Protein AF-A0A8T7GDN5-F1 (afdb_monomer)

Structure (mmCIF, N/CA/C/O backbone):
data_AF-A0A8T7GDN5-F1
#
_entry.id   AF-A0A8T7GDN5-F1
#
loop_
_atom_site.group_PDB
_atom_site.id
_atom_site.type_symbol
_atom_site.label_atom_id
_atom_site.label_alt_id
_atom_site.label_comp_id
_atom_site.label_asym_id
_atom_site.label_entity_id
_atom_site.label_seq_id
_atom_site.pdbx_PDB_ins_code
_atom_site.Cartn_x
_atom_site.Cartn_y
_atom_site.Cartn_z
_atom_site.occupancy
_atom_site.B_iso_or_equiv
_atom_site.auth_seq_id
_atom_site.auth_comp_id
_atom_site.auth_asym_id
_atom_site.auth_atom_id
_atom_site.pdbx_PDB_model_num
ATOM 1 N N . MET A 1 1 ? -25.086 -18.268 26.590 1.00 39.78 1 MET A N 1
ATOM 2 C CA . MET A 1 1 ? -23.950 -17.386 26.936 1.00 39.78 1 MET A CA 1
ATOM 3 C C . MET A 1 1 ? -22.819 -17.687 25.969 1.00 39.78 1 MET A C 1
ATOM 5 O O . MET A 1 1 ? -22.270 -18.776 26.045 1.00 39.78 1 MET A O 1
ATOM 9 N N . SER A 1 2 ? -22.506 -16.785 25.040 1.00 37.97 2 SER A N 1
ATOM 10 C CA . SER A 1 2 ? -21.418 -16.990 24.073 1.00 37.97 2 SER A CA 1
ATOM 11 C C . SER A 1 2 ? -20.383 -15.884 24.257 1.00 37.97 2 SER A C 1
ATOM 13 O O . SER A 1 2 ? -20.551 -14.770 23.770 1.00 37.97 2 SER A O 1
ATOM 15 N N . PHE A 1 3 ? -19.325 -16.193 25.006 1.00 48.88 3 PHE A N 1
ATOM 16 C CA . PHE A 1 3 ? -18.113 -15.382 25.090 1.00 48.88 3 PHE A CA 1
ATOM 17 C C . PHE A 1 3 ? -17.272 -15.628 23.829 1.00 48.88 3 PHE A C 1
ATOM 19 O O . PHE A 1 3 ? -16.320 -16.402 23.853 1.00 48.88 3 PHE A O 1
ATOM 26 N N . PHE A 1 4 ? -17.620 -14.997 22.706 1.00 53.09 4 PHE A N 1
ATOM 27 C CA . PHE A 1 4 ? -16.697 -14.915 21.573 1.00 53.09 4 PHE A CA 1
ATOM 28 C C . PHE A 1 4 ? -15.751 -13.741 21.815 1.00 53.09 4 PHE A C 1
ATOM 30 O O . PHE A 1 4 ? -16.022 -12.604 21.425 1.00 53.09 4 PHE A O 1
ATOM 37 N N . GLY A 1 5 ? -14.641 -14.014 22.503 1.00 53.56 5 GLY A N 1
ATOM 38 C CA . GLY A 1 5 ? -13.493 -13.115 22.487 1.00 53.56 5 GLY A CA 1
ATOM 39 C C . GLY A 1 5 ? -13.092 -12.885 21.032 1.00 53.56 5 GLY A C 1
ATOM 40 O O . GLY A 1 5 ? -12.654 -13.806 20.353 1.00 53.56 5 GLY A O 1
ATOM 41 N N . SER A 1 6 ? -13.330 -11.681 20.515 1.00 61.25 6 SER A N 1
ATOM 42 C CA . SER A 1 6 ? -13.010 -11.351 19.128 1.00 61.25 6 SER A CA 1
ATOM 43 C C . SER A 1 6 ? -11.512 -11.081 19.025 1.00 61.25 6 SER A C 1
ATOM 45 O O . SER A 1 6 ? -11.058 -9.955 19.249 1.00 61.25 6 SER A O 1
ATOM 47 N N . ASP A 1 7 ? -10.732 -12.118 18.723 1.00 71.81 7 ASP A N 1
ATOM 48 C CA . ASP A 1 7 ? -9.316 -11.965 18.409 1.00 71.81 7 ASP A CA 1
ATOM 49 C C . ASP A 1 7 ? -9.160 -11.004 17.229 1.00 71.81 7 ASP A C 1
ATOM 51 O O . ASP A 1 7 ? -9.678 -11.225 16.131 1.00 71.81 7 ASP A O 1
ATOM 55 N N . LYS A 1 8 ? -8.441 -9.899 17.449 1.00 68.62 8 LYS A N 1
ATOM 56 C CA . LYS A 1 8 ? -8.175 -8.936 16.378 1.00 68.62 8 LYS A CA 1
ATOM 57 C C . LYS A 1 8 ? -7.374 -9.639 15.277 1.00 68.62 8 LYS A C 1
ATOM 59 O O . LYS A 1 8 ? -6.327 -10.221 15.583 1.00 68.62 8 LYS A O 1
ATOM 64 N N . PRO A 1 9 ? -7.797 -9.551 14.004 1.00 77.81 9 PRO A N 1
ATOM 65 C CA . PRO A 1 9 ? -7.087 -10.202 12.913 1.00 77.81 9 PRO A CA 1
ATOM 66 C C . PRO A 1 9 ? -5.644 -9.688 12.842 1.00 77.81 9 PRO A C 1
ATOM 68 O O . PRO A 1 9 ? -5.384 -8.484 12.751 1.00 77.81 9 PRO A O 1
ATOM 71 N N . LYS A 1 10 ? -4.684 -10.616 12.912 1.00 87.75 10 LYS A N 1
ATOM 72 C CA . LYS A 1 10 ? -3.253 -10.310 12.796 1.00 87.75 10 LYS A CA 1
ATOM 73 C C . LYS A 1 10 ? -2.906 -10.057 11.330 1.00 87.75 10 LYS A C 1
ATOM 75 O O . LYS A 1 10 ? -3.400 -10.746 10.441 1.00 87.75 10 LYS A O 1
ATOM 80 N N . ARG A 1 11 ? -2.036 -9.079 11.066 1.00 91.56 11 ARG A N 1
ATOM 81 C CA . ARG A 1 11 ? -1.528 -8.824 9.708 1.00 91.56 11 ARG A CA 1
ATOM 82 C C . ARG A 1 11 ? -0.605 -9.958 9.270 1.00 91.56 11 ARG A C 1
ATOM 84 O O . ARG A 1 11 ? 0.313 -10.312 10.008 1.00 91.56 11 ARG A O 1
ATOM 91 N N . LYS A 1 12 ? -0.822 -10.477 8.062 1.00 91.19 12 LYS A N 1
ATOM 92 C CA . LYS A 1 12 ? 0.059 -11.470 7.435 1.00 91.19 12 LYS A CA 1
ATOM 93 C C . LYS A 1 12 ? 1.234 -10.780 6.734 1.00 91.19 12 LYS A C 1
ATOM 95 O O . LYS A 1 12 ? 1.055 -9.753 6.082 1.00 91.19 12 LYS A O 1
ATOM 100 N N . GLN A 1 13 ? 2.429 -11.355 6.855 1.00 92.88 13 GLN A N 1
ATOM 101 C CA . GLN A 1 13 ? 3.587 -10.950 6.056 1.00 92.88 13 GLN A CA 1
ATOM 102 C C . GLN A 1 13 ? 3.474 -11.539 4.647 1.00 92.88 13 GLN A C 1
ATOM 104 O O . GLN A 1 13 ? 3.199 -12.727 4.494 1.00 92.88 13 GLN A O 1
ATOM 109 N N . LEU A 1 14 ? 3.690 -10.714 3.623 1.00 94.50 14 LEU A N 1
ATOM 110 C CA . LEU A 1 14 ? 3.676 -11.169 2.233 1.00 94.50 14 LEU A CA 1
ATOM 111 C C . LEU A 1 14 ? 4.995 -11.845 1.865 1.00 94.50 14 LEU A C 1
ATOM 113 O O . LEU A 1 14 ? 6.071 -11.283 2.110 1.00 94.50 14 LEU A O 1
ATOM 117 N N . SER A 1 15 ? 4.902 -13.003 1.210 1.00 97.12 15 SER A N 1
ATOM 118 C CA . SER A 1 15 ? 6.058 -13.663 0.602 1.00 97.12 15 SER A CA 1
ATOM 119 C C . SER A 1 15 ? 6.598 -12.854 -0.588 1.00 97.12 15 SER A C 1
ATOM 121 O O . SER A 1 15 ? 5.958 -11.922 -1.083 1.00 97.12 15 SER A O 1
ATOM 123 N N . ALA A 1 16 ? 7.795 -13.193 -1.073 1.00 97.19 16 ALA A N 1
ATOM 124 C CA . ALA A 1 16 ? 8.342 -12.570 -2.281 1.00 97.19 16 ALA A CA 1
ATOM 125 C C . ALA A 1 16 ? 7.467 -12.845 -3.519 1.00 97.19 16 ALA A C 1
ATOM 127 O O . ALA A 1 16 ? 7.270 -11.951 -4.341 1.00 97.19 16 ALA A O 1
ATOM 128 N N . HIS A 1 17 ? 6.901 -14.053 -3.609 1.00 97.56 17 HIS A N 1
ATOM 129 C CA . HIS A 1 17 ? 5.989 -1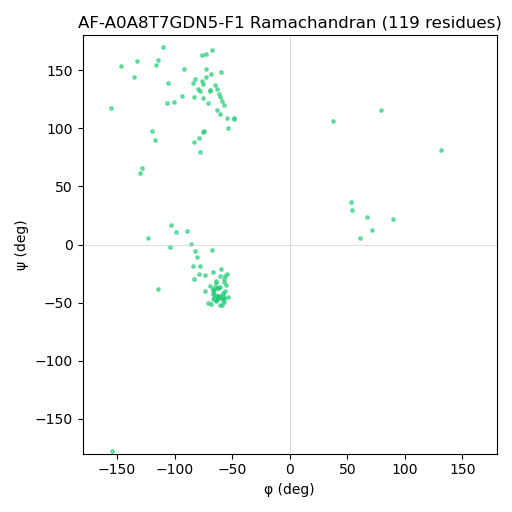4.440 -4.680 1.00 97.56 17 HIS A CA 1
ATOM 130 C C . HIS A 1 17 ? 4.703 -13.605 -4.649 1.00 97.56 17 HIS A C 1
ATOM 132 O O . HIS A 1 17 ? 4.333 -13.017 -5.660 1.00 97.56 17 HIS A O 1
ATOM 138 N N . ASP A 1 18 ? 4.084 -13.454 -3.474 1.00 97.69 18 ASP A N 1
ATOM 139 C CA . ASP A 1 18 ? 2.877 -12.635 -3.301 1.00 97.69 18 ASP A CA 1
ATOM 140 C C . ASP A 1 18 ? 3.106 -11.190 -3.752 1.00 97.69 18 ASP A C 1
ATOM 142 O O . ASP A 1 18 ? 2.305 -10.610 -4.484 1.00 97.69 18 ASP A O 1
ATOM 146 N N . LYS A 1 19 ? 4.240 -10.616 -3.338 1.00 97.62 19 LYS A N 1
ATOM 147 C CA . LYS A 1 19 ? 4.657 -9.262 -3.709 1.00 97.62 19 LYS A CA 1
ATOM 148 C C . LYS A 1 19 ? 4.770 -9.106 -5.225 1.00 97.62 19 LYS A C 1
ATOM 150 O O . LYS A 1 19 ? 4.218 -8.152 -5.769 1.00 97.62 19 LYS A O 1
ATOM 155 N N . MET A 1 20 ? 5.433 -10.053 -5.895 1.00 97.44 20 MET A N 1
ATOM 156 C CA . MET A 1 20 ? 5.568 -10.066 -7.355 1.00 97.44 20 MET A CA 1
ATOM 157 C C . MET A 1 20 ? 4.204 -10.178 -8.047 1.00 97.44 20 MET A C 1
ATOM 159 O O . MET A 1 20 ? 3.902 -9.398 -8.947 1.00 97.44 20 MET A O 1
ATOM 163 N N . THR A 1 21 ? 3.351 -11.089 -7.581 1.00 97.94 21 THR A N 1
ATOM 164 C CA . THR A 1 21 ? 1.995 -11.285 -8.105 1.00 97.94 21 THR A CA 1
ATOM 165 C C . THR A 1 21 ? 1.162 -10.006 -8.009 1.00 97.94 21 THR A C 1
ATOM 167 O O . THR A 1 21 ? 0.504 -9.626 -8.975 1.00 97.94 21 THR A O 1
ATOM 170 N N . ILE A 1 22 ? 1.226 -9.292 -6.881 1.00 97.88 22 ILE A N 1
ATOM 171 C CA . ILE A 1 22 ? 0.493 -8.034 -6.686 1.00 97.88 22 ILE A CA 1
ATOM 172 C C . ILE A 1 22 ? 0.969 -6.948 -7.661 1.00 97.88 22 ILE A C 1
ATOM 174 O O . ILE A 1 22 ? 0.139 -6.308 -8.303 1.00 97.88 22 ILE A O 1
ATOM 178 N N . ILE A 1 23 ? 2.283 -6.722 -7.793 1.00 97.25 23 ILE A N 1
ATOM 179 C CA . ILE A 1 23 ? 2.791 -5.667 -8.692 1.00 97.25 23 ILE A CA 1
ATOM 180 C C . ILE A 1 23 ? 2.566 -6.003 -10.168 1.00 97.25 23 ILE A C 1
ATOM 182 O O . ILE A 1 23 ? 2.252 -5.100 -10.940 1.00 97.25 23 ILE A O 1
ATOM 186 N N . ALA A 1 24 ? 2.671 -7.278 -10.555 1.00 97.62 24 ALA A N 1
ATOM 187 C CA . ALA A 1 24 ? 2.444 -7.718 -11.928 1.00 97.62 24 ALA A CA 1
ATOM 188 C C . ALA A 1 24 ? 0.976 -7.526 -12.344 1.00 97.62 24 ALA A C 1
ATOM 190 O O . ALA A 1 24 ? 0.708 -6.980 -13.411 1.00 97.62 24 ALA A O 1
ATOM 191 N N . ARG A 1 25 ? 0.018 -7.857 -11.460 1.00 97.50 25 ARG A N 1
ATOM 192 C CA . ARG A 1 25 ? -1.424 -7.594 -11.665 1.00 97.50 25 ARG A CA 1
ATOM 193 C C . ARG A 1 25 ? -1.754 -6.109 -11.851 1.00 97.50 25 ARG A C 1
ATOM 195 O O . ARG A 1 25 ? -2.815 -5.782 -12.367 1.00 97.50 25 ARG A O 1
ATOM 202 N N . GLN A 1 26 ? -0.875 -5.217 -11.401 1.00 97.88 26 GLN A N 1
ATOM 203 C CA . GLN A 1 26 ? -1.035 -3.767 -11.494 1.00 97.88 26 GLN A CA 1
ATOM 204 C C . GLN A 1 26 ? -0.178 -3.136 -12.599 1.00 97.88 26 GLN A C 1
ATOM 206 O O . GLN A 1 26 ? 0.079 -1.934 -12.544 1.00 97.88 26 GLN A O 1
ATOM 211 N N . ASP A 1 27 ? 0.330 -3.925 -13.552 1.00 98.00 27 ASP A N 1
ATOM 212 C CA . ASP A 1 27 ? 1.210 -3.439 -14.627 1.00 98.00 27 ASP A CA 1
ATOM 213 C C . ASP A 1 27 ? 2.429 -2.657 -14.089 1.00 98.00 27 ASP A C 1
ATOM 215 O O . ASP A 1 27 ? 2.868 -1.641 -14.631 1.00 98.00 27 ASP A O 1
ATOM 219 N N . TYR A 1 28 ? 2.962 -3.101 -12.944 1.00 97.94 28 TYR A N 1
ATOM 220 C CA . TYR A 1 28 ? 4.073 -2.456 -12.241 1.00 97.94 28 TYR A CA 1
ATOM 221 C C . TYR A 1 28 ? 3.826 -0.970 -11.932 1.00 97.94 28 TYR A C 1
ATOM 223 O O . TYR A 1 28 ? 4.772 -0.184 -11.843 1.00 97.94 28 TYR A O 1
ATOM 231 N N . LYS A 1 29 ? 2.564 -0.578 -11.735 1.00 98.44 29 LYS A N 1
ATOM 232 C CA . LYS A 1 29 ? 2.150 0.784 -11.395 1.00 98.44 29 LYS A CA 1
ATOM 233 C C . LYS A 1 29 ? 1.505 0.849 -10.017 1.00 98.44 29 LYS A C 1
ATOM 235 O O . LYS A 1 29 ? 0.946 -0.122 -9.499 1.00 98.44 29 LYS A O 1
ATOM 240 N N . CYS A 1 30 ? 1.575 2.028 -9.411 1.00 98.38 30 CYS A N 1
ATOM 241 C CA . CYS A 1 30 ? 0.846 2.340 -8.191 1.00 98.38 30 CYS A CA 1
ATOM 242 C C . CYS A 1 30 ? -0.663 2.206 -8.425 1.00 98.38 30 CYS A C 1
ATOM 244 O O . CYS A 1 30 ? -1.208 2.878 -9.292 1.00 98.38 30 CYS A O 1
ATOM 246 N N . ALA A 1 31 ? -1.359 1.437 -7.587 1.00 98.12 31 ALA A N 1
ATOM 247 C CA . ALA A 1 31 ? -2.811 1.251 -7.696 1.00 98.12 31 ALA A CA 1
ATOM 248 C C . ALA A 1 31 ? -3.653 2.510 -7.395 1.00 98.12 31 ALA A C 1
ATOM 250 O O . ALA A 1 31 ? -4.876 2.446 -7.458 1.00 98.12 31 ALA A O 1
ATOM 251 N N . LEU A 1 32 ? -3.031 3.616 -6.972 1.00 97.50 32 LEU A N 1
ATOM 252 C CA . LEU A 1 32 ? -3.729 4.851 -6.596 1.00 97.50 32 LEU A CA 1
ATOM 253 C C . LEU A 1 32 ? -3.431 6.036 -7.513 1.00 97.50 32 LEU A C 1
ATOM 255 O O . LEU A 1 32 ? -4.325 6.832 -7.763 1.00 97.50 32 LEU A O 1
ATOM 259 N N . CYS A 1 33 ? -2.187 6.184 -7.965 1.00 97.81 33 CYS A N 1
ATOM 260 C CA . CYS A 1 33 ? -1.776 7.302 -8.819 1.00 97.81 33 CYS A CA 1
ATOM 261 C C . CYS A 1 33 ? -1.156 6.859 -10.147 1.00 97.81 33 CYS A C 1
ATOM 263 O O . CYS A 1 33 ? -0.616 7.693 -10.861 1.00 97.81 33 CYS A O 1
ATOM 265 N N . GLU A 1 34 ? -1.158 5.554 -10.433 1.00 97.94 34 GLU A N 1
ATOM 266 C CA . GLU A 1 34 ? -0.735 4.954 -11.707 1.00 97.94 34 GLU A CA 1
ATOM 267 C C . GLU A 1 34 ? 0.730 5.189 -12.110 1.00 97.94 34 GLU A C 1
ATOM 269 O O . GLU A 1 34 ? 1.173 4.737 -13.165 1.00 97.94 34 GLU A O 1
ATOM 274 N N . ILE A 1 35 ? 1.533 5.815 -11.244 1.00 97.69 35 ILE A N 1
ATOM 275 C CA . ILE A 1 35 ? 2.965 5.986 -11.483 1.00 97.69 35 ILE A CA 1
ATOM 276 C C . ILE A 1 35 ? 3.668 4.628 -11.539 1.00 97.69 35 ILE A C 1
ATOM 278 O O . ILE A 1 35 ? 3.457 3.768 -10.677 1.00 97.69 35 ILE A O 1
ATOM 282 N N . LYS A 1 36 ? 4.529 4.444 -12.542 1.00 98.12 36 LYS A N 1
ATOM 283 C CA . LYS A 1 36 ? 5.304 3.214 -12.712 1.00 98.12 36 LYS A CA 1
ATOM 284 C C . LYS A 1 36 ? 6.361 3.089 -11.616 1.00 98.12 36 LYS A C 1
ATOM 286 O O . LYS A 1 36 ? 7.102 4.033 -11.328 1.00 98.12 36 LYS A O 1
ATOM 291 N N . PHE A 1 37 ? 6.444 1.910 -11.013 1.00 98.12 37 PHE A N 1
ATOM 292 C CA . PHE A 1 37 ? 7.495 1.585 -10.063 1.00 98.12 37 PHE A CA 1
ATOM 293 C C . PHE A 1 37 ? 8.849 1.493 -10.769 1.00 98.12 37 PHE A C 1
ATOM 295 O O . PHE A 1 37 ? 8.960 1.093 -11.927 1.00 98.12 37 PHE A O 1
ATOM 302 N N . SER A 1 38 ? 9.897 1.889 -10.056 1.00 96.44 38 SER A N 1
ATOM 303 C CA . SER A 1 38 ? 11.275 1.894 -10.546 1.00 96.44 38 SER A CA 1
ATOM 304 C C . SER A 1 38 ? 12.244 1.774 -9.371 1.00 96.44 38 SER A C 1
ATOM 306 O O . SER A 1 38 ? 11.832 1.698 -8.214 1.00 96.44 38 SER A O 1
ATOM 308 N N . THR A 1 39 ? 13.549 1.812 -9.637 1.00 94.56 39 THR A N 1
ATOM 309 C CA . THR A 1 39 ? 14.575 1.862 -8.583 1.00 94.56 39 THR A CA 1
ATOM 310 C C . THR A 1 39 ? 14.397 3.060 -7.644 1.00 94.56 39 THR A C 1
ATOM 312 O O . THR A 1 39 ? 14.663 2.940 -6.450 1.00 94.56 39 THR A O 1
ATOM 315 N N . ARG A 1 40 ? 13.886 4.190 -8.158 1.00 95.94 40 ARG A N 1
ATOM 316 C CA . ARG A 1 40 ? 13.580 5.398 -7.374 1.00 95.94 40 ARG A CA 1
ATOM 317 C C . ARG A 1 40 ? 12.220 5.343 -6.680 1.00 95.94 40 ARG A C 1
ATOM 319 O O . ARG A 1 40 ? 12.053 5.942 -5.624 1.00 95.94 40 ARG A O 1
ATOM 326 N N . ILE A 1 41 ? 11.251 4.636 -7.258 1.00 95.75 41 ILE A N 1
ATOM 327 C CA . ILE A 1 41 ? 9.873 4.573 -6.756 1.00 95.75 41 ILE A CA 1
ATOM 328 C C . ILE A 1 41 ? 9.572 3.132 -6.364 1.00 95.75 41 ILE A C 1
ATOM 330 O O . ILE A 1 41 ? 9.116 2.335 -7.186 1.00 95.75 41 ILE A O 1
ATOM 334 N N . ARG A 1 42 ? 9.847 2.797 -5.101 1.00 96.88 42 ARG A N 1
ATOM 335 C CA . ARG A 1 42 ? 9.642 1.443 -4.576 1.00 96.88 42 ARG A CA 1
ATOM 336 C C . ARG A 1 42 ? 8.174 1.219 -4.175 1.00 96.88 42 ARG A C 1
ATOM 338 O O . ARG A 1 42 ? 7.542 2.138 -3.645 1.00 96.88 42 ARG A O 1
ATOM 345 N N . PRO A 1 43 ? 7.627 0.014 -4.403 1.00 97.50 43 PRO A N 1
ATOM 346 C CA . PRO A 1 43 ? 6.274 -0.326 -3.985 1.00 97.50 43 PRO A CA 1
ATOM 347 C C . PRO A 1 43 ? 6.191 -0.573 -2.474 1.00 97.50 43 PRO A C 1
ATOM 349 O O . PRO A 1 43 ? 7.024 -1.269 -1.891 1.00 97.50 43 PRO A O 1
ATOM 352 N N . HIS A 1 44 ? 5.128 -0.062 -1.863 1.00 97.19 44 HIS A N 1
ATOM 353 C CA . HIS A 1 44 ? 4.651 -0.419 -0.531 1.00 97.19 44 HIS A CA 1
ATOM 354 C C . HIS A 1 44 ? 3.395 -1.277 -0.669 1.00 97.19 44 HIS A C 1
ATOM 356 O O . HIS A 1 44 ? 2.540 -0.985 -1.504 1.00 97.19 44 HIS A O 1
ATOM 362 N N . TYR A 1 45 ? 3.275 -2.320 0.148 1.00 97.00 45 TYR A N 1
ATOM 363 C CA . TYR A 1 45 ? 2.148 -3.248 0.090 1.00 97.00 45 TYR A CA 1
ATOM 364 C C . TYR A 1 45 ? 1.136 -2.922 1.179 1.00 97.00 45 TYR A C 1
ATOM 366 O O . TYR A 1 45 ? 1.474 -2.895 2.360 1.00 97.00 45 TYR A O 1
ATOM 374 N N . ASP A 1 46 ? -0.095 -2.674 0.758 1.00 95.19 46 ASP A N 1
ATOM 375 C CA . ASP A 1 46 ? -1.143 -2.074 1.570 1.00 95.19 46 ASP A CA 1
ATOM 376 C C . ASP A 1 46 ? -2.466 -2.828 1.395 1.00 95.19 46 ASP A C 1
ATOM 378 O O . ASP A 1 46 ? -2.790 -3.269 0.292 1.00 95.19 46 ASP A O 1
ATOM 382 N N . HIS A 1 47 ? -3.249 -2.943 2.468 1.00 95.50 47 HIS A N 1
ATOM 383 C CA . HIS A 1 47 ? -4.605 -3.497 2.412 1.00 95.50 47 HIS A CA 1
ATOM 384 C C . HIS A 1 47 ? -5.568 -2.476 1.789 1.00 95.50 47 HIS A C 1
ATOM 386 O O . HIS A 1 47 ? -5.669 -1.365 2.294 1.00 95.50 47 HIS A O 1
ATOM 392 N N . ARG A 1 48 ? -6.335 -2.806 0.747 1.00 95.00 48 ARG A N 1
ATOM 393 C CA . ARG A 1 48 ? -7.354 -1.918 0.153 1.00 95.00 48 ARG A CA 1
ATOM 394 C C . ARG A 1 48 ? -8.377 -1.488 1.203 1.00 95.00 48 ARG A C 1
ATOM 396 O O . ARG A 1 48 ? -8.608 -0.291 1.361 1.00 95.00 48 ARG A O 1
ATOM 403 N N . ARG A 1 49 ? -8.912 -2.458 1.951 1.00 93.50 49 ARG A N 1
ATOM 404 C CA . ARG A 1 49 ? -9.715 -2.263 3.164 1.00 93.50 49 ARG A CA 1
ATOM 405 C C . ARG A 1 49 ? -8.879 -2.659 4.386 1.00 93.50 49 ARG A C 1
ATOM 407 O O . ARG A 1 49 ? -8.421 -3.802 4.436 1.00 93.50 49 ARG A O 1
ATOM 414 N N . PRO A 1 50 ? -8.651 -1.769 5.365 1.00 92.06 50 PRO A N 1
ATOM 415 C CA . PRO A 1 50 ? -7.901 -2.106 6.573 1.00 92.06 50 PRO A CA 1
ATOM 416 C C . PRO A 1 50 ? -8.544 -3.247 7.359 1.00 92.06 50 PRO A C 1
ATOM 418 O O . PRO A 1 50 ? -9.768 -3.334 7.439 1.00 92.06 50 PRO A O 1
ATOM 421 N N . 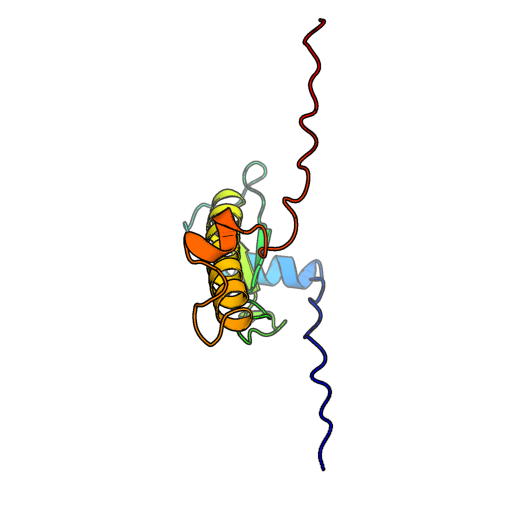LEU A 1 51 ? -7.729 -4.058 8.038 1.00 91.19 51 LEU A N 1
ATOM 422 C CA . LEU A 1 51 ? -8.226 -5.107 8.941 1.00 91.19 51 LEU A CA 1
ATOM 423 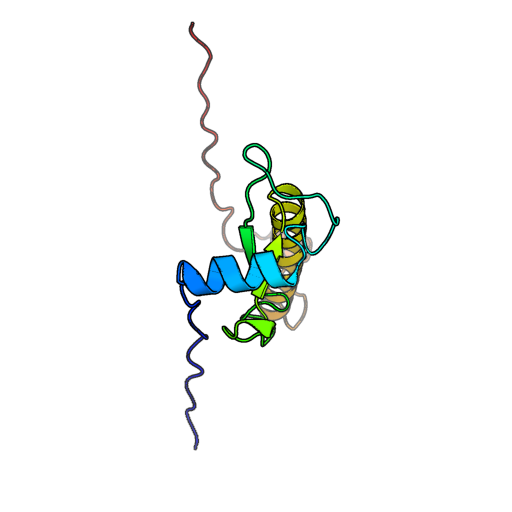C C . LEU A 1 51 ? -9.165 -4.556 10.031 1.00 91.19 51 LEU A C 1
ATOM 425 O O . LEU A 1 51 ? -10.134 -5.210 10.393 1.00 91.19 51 LEU A O 1
ATOM 429 N N . SER A 1 52 ? -8.915 -3.335 10.522 1.00 86.56 52 SER A N 1
ATOM 430 C CA . SER A 1 52 ? -9.773 -2.670 11.516 1.00 86.56 52 SER A CA 1
ATOM 431 C C . SER A 1 52 ? -11.159 -2.313 10.989 1.00 86.56 52 SER A C 1
ATOM 433 O O . SER A 1 52 ? -12.081 -2.166 11.777 1.00 86.56 52 SER A O 1
ATOM 435 N N . GLU A 1 53 ? -11.302 -2.166 9.673 1.00 87.56 53 GLU A N 1
ATOM 436 C CA . GLU A 1 53 ? -12.579 -1.889 9.020 1.00 87.56 53 GLU A CA 1
ATOM 437 C C . GLU A 1 53 ? -13.199 -3.174 8.441 1.00 87.56 53 GLU A C 1
ATOM 439 O O . GLU A 1 53 ? -14.150 -3.082 7.674 1.00 87.56 53 GLU A O 1
ATOM 444 N N . GLY A 1 54 ? -12.677 -4.366 8.765 1.00 89.81 54 GLY A N 1
ATOM 445 C CA . GLY A 1 54 ? -13.179 -5.653 8.262 1.00 89.81 54 GLY A CA 1
ATOM 44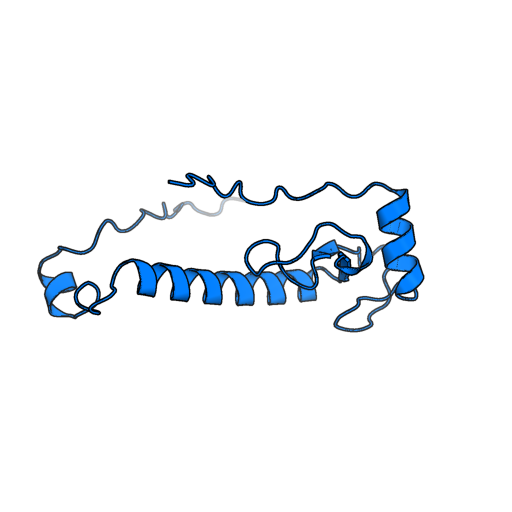6 C C . GLY A 1 54 ? -12.537 -6.134 6.956 1.00 89.81 54 GLY A C 1
ATOM 447 O O . GLY A 1 54 ? -13.142 -6.911 6.224 1.00 89.81 54 GLY A O 1
ATOM 448 N N . GLY A 1 55 ? -11.340 -5.652 6.616 1.00 92.88 55 GLY A N 1
ATOM 449 C CA . GLY A 1 55 ? -10.548 -6.216 5.520 1.00 92.88 55 GLY A CA 1
ATOM 450 C C . GLY A 1 55 ? -9.937 -7.579 5.854 1.00 92.88 55 GLY A C 1
ATOM 451 O O . GLY A 1 55 ? -9.823 -7.949 7.022 1.00 92.88 55 GLY A O 1
ATOM 452 N N . THR A 1 56 ? -9.484 -8.298 4.826 1.00 94.44 56 THR A N 1
ATOM 453 C CA . THR A 1 56 ? -8.834 -9.615 4.949 1.00 94.44 56 THR A CA 1
ATOM 454 C C . THR A 1 56 ? -7.338 -9.549 4.626 1.00 94.44 56 THR A C 1
ATOM 456 O O . THR A 1 56 ? -6.837 -8.534 4.140 1.00 94.44 56 THR A O 1
ATOM 459 N N . ASN A 1 57 ? -6.600 -10.627 4.900 1.00 93.25 57 ASN A N 1
ATOM 460 C CA . ASN A 1 57 ? -5.190 -10.768 4.507 1.00 93.25 57 ASN A CA 1
ATOM 461 C C . ASN A 1 57 ? -5.016 -11.405 3.114 1.00 93.25 57 ASN A C 1
ATOM 463 O O . ASN A 1 57 ? -3.903 -11.802 2.763 1.00 93.25 57 ASN A O 1
ATOM 467 N N . ASP A 1 58 ? -6.099 -11.535 2.350 1.00 95.00 58 ASP A N 1
ATOM 468 C CA . ASP A 1 58 ? -6.075 -12.179 1.042 1.00 95.00 58 ASP A CA 1
ATOM 469 C C . ASP A 1 58 ? -5.378 -11.289 0.017 1.00 95.00 58 ASP A C 1
ATOM 471 O O . ASP A 1 58 ? -5.428 -10.058 0.105 1.00 95.00 58 ASP A O 1
ATOM 475 N N . LEU A 1 59 ? -4.754 -11.910 -0.986 1.00 95.31 59 LEU A N 1
ATOM 476 C CA . LEU A 1 59 ? -4.018 -11.189 -2.028 1.00 95.31 59 LEU A CA 1
ATOM 477 C C . LEU A 1 59 ? -4.886 -10.173 -2.773 1.00 95.31 59 LEU A C 1
ATOM 479 O O . LEU A 1 59 ? -4.378 -9.134 -3.184 1.00 95.31 59 LEU A O 1
ATOM 483 N N . ASP A 1 60 ? -6.187 -10.425 -2.893 1.00 95.50 60 ASP A N 1
ATOM 484 C CA . ASP A 1 60 ? -7.114 -9.533 -3.592 1.00 95.50 60 ASP A CA 1
ATOM 485 C C . ASP A 1 60 ? -7.424 -8.262 -2.789 1.00 95.50 60 ASP A C 1
ATOM 487 O O . ASP A 1 60 ? -7.691 -7.201 -3.363 1.00 95.50 60 ASP A O 1
ATOM 491 N N . ASN A 1 61 ? -7.305 -8.327 -1.456 1.00 96.88 61 ASN A N 1
ATOM 492 C CA . ASN A 1 61 ? -7.338 -7.144 -0.603 1.00 96.88 61 ASN A CA 1
ATOM 493 C C . ASN A 1 61 ? -5.970 -6.451 -0.533 1.00 96.88 61 ASN A C 1
ATOM 495 O O . ASN A 1 61 ? -5.875 -5.377 0.047 1.00 96.88 61 ASN A O 1
ATOM 499 N N . MET A 1 62 ? -4.905 -7.000 -1.116 1.00 97.38 62 MET A N 1
ATOM 500 C CA . MET A 1 62 ? -3.606 -6.335 -1.155 1.00 97.38 62 MET A CA 1
ATOM 501 C C . MET A 1 62 ? -3.447 -5.499 -2.425 1.00 97.38 62 MET A C 1
ATOM 503 O O . MET A 1 62 ? -4.019 -5.769 -3.482 1.00 97.38 62 MET A O 1
ATOM 507 N N . ARG A 1 63 ? -2.653 -4.437 -2.320 1.00 97.75 63 ARG A N 1
ATOM 508 C CA . ARG A 1 63 ? -2.221 -3.625 -3.458 1.00 97.75 63 ARG A CA 1
ATOM 509 C C . ARG A 1 63 ? -0.824 -3.077 -3.238 1.00 97.75 63 ARG A C 1
ATOM 511 O O . ARG A 1 63 ? -0.415 -2.843 -2.102 1.00 97.75 63 ARG A O 1
ATOM 518 N N . ALA A 1 64 ? -0.122 -2.813 -4.328 1.00 98.19 64 ALA A N 1
ATOM 519 C CA . ALA A 1 64 ? 1.115 -2.055 -4.317 1.00 98.19 64 ALA A CA 1
ATOM 520 C C . ALA A 1 64 ? 0.832 -0.569 -4.578 1.00 98.19 64 ALA A C 1
ATOM 522 O O . ALA A 1 64 ? 0.179 -0.200 -5.556 1.00 98.19 64 ALA A O 1
ATOM 523 N N . ILE A 1 65 ? 1.334 0.305 -3.714 1.00 98.44 65 ILE A N 1
ATOM 524 C CA . ILE A 1 65 ? 1.208 1.761 -3.833 1.00 98.44 65 ILE A CA 1
ATOM 525 C C . ILE A 1 65 ? 2.563 2.435 -3.603 1.00 98.44 65 ILE A C 1
ATOM 527 O O . ILE A 1 65 ? 3.458 1.847 -3.004 1.00 98.44 65 ILE A O 1
ATOM 531 N N . CYS A 1 66 ? 2.749 3.660 -4.091 1.00 98.25 66 CYS A N 1
ATOM 532 C CA . CYS A 1 66 ? 3.963 4.427 -3.804 1.00 98.25 66 CYS A CA 1
ATOM 533 C C . CYS A 1 66 ? 3.938 5.003 -2.374 1.00 98.25 66 CYS A C 1
ATOM 535 O O . CYS A 1 66 ? 2.873 5.106 -1.755 1.00 98.25 66 CYS A O 1
ATOM 537 N N . ALA A 1 67 ? 5.104 5.414 -1.867 1.00 97.31 67 ALA A N 1
ATOM 538 C CA . ALA A 1 67 ? 5.254 5.977 -0.521 1.00 97.31 67 ALA A CA 1
ATOM 539 C C . ALA A 1 67 ? 4.304 7.163 -0.262 1.00 97.31 67 ALA A C 1
ATOM 541 O O . ALA A 1 67 ? 3.591 7.177 0.737 1.00 97.31 67 ALA A O 1
ATOM 542 N N . ASN A 1 68 ? 4.196 8.101 -1.210 1.00 97.19 68 ASN A N 1
ATOM 543 C CA . ASN A 1 68 ? 3.332 9.280 -1.071 1.00 97.19 68 ASN A CA 1
ATOM 544 C C . ASN A 1 68 ? 1.855 8.900 -0.889 1.00 97.19 68 ASN A C 1
ATOM 546 O O . ASN A 1 68 ? 1.160 9.434 -0.023 1.00 97.19 68 ASN A O 1
ATOM 550 N N . CYS A 1 69 ? 1.370 7.952 -1.696 1.00 98.00 69 CYS A N 1
ATOM 551 C CA . CYS A 1 69 ? 0.002 7.457 -1.593 1.00 98.00 69 CYS A CA 1
ATOM 552 C C . CYS A 1 69 ? -0.233 6.707 -0.275 1.00 98.00 69 CYS A C 1
ATOM 554 O O . CYS A 1 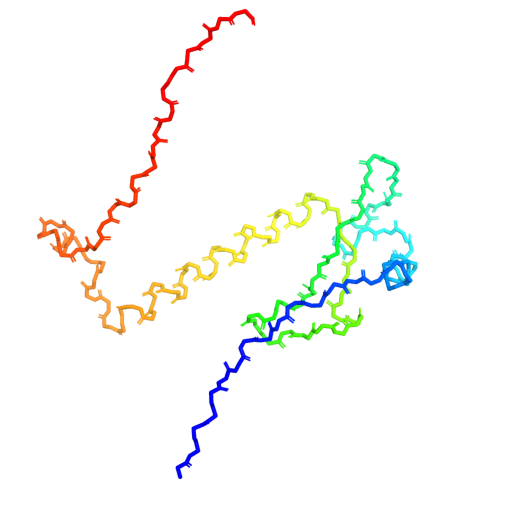69 ? -1.289 6.867 0.341 1.00 98.00 69 CYS A O 1
ATOM 556 N N . HIS A 1 70 ? 0.749 5.920 0.173 1.00 97.00 70 HIS A N 1
ATOM 557 C CA . HIS A 1 70 ? 0.689 5.207 1.448 1.00 97.00 70 HIS A CA 1
ATOM 558 C C . HIS A 1 70 ? 0.611 6.168 2.643 1.00 97.00 70 HIS A C 1
ATOM 560 O O . HIS A 1 70 ? -0.224 5.995 3.535 1.00 97.00 70 HIS A O 1
ATOM 566 N N . ASP A 1 71 ? 1.416 7.227 2.636 1.00 95.94 71 ASP A N 1
ATOM 567 C CA . ASP A 1 71 ? 1.419 8.244 3.687 1.00 95.94 71 ASP A CA 1
ATOM 568 C C . ASP A 1 71 ? 0.104 9.019 3.733 1.00 95.94 71 ASP A C 1
ATOM 570 O O . ASP A 1 71 ? -0.477 9.205 4.808 1.00 95.94 71 ASP A O 1
ATOM 574 N N . HIS A 1 72 ? -0.409 9.432 2.570 1.00 95.38 72 HIS A N 1
ATOM 575 C CA . HIS A 1 72 ? -1.697 10.114 2.475 1.00 95.38 72 HIS A CA 1
ATOM 576 C C . HIS A 1 72 ? -2.832 9.254 3.051 1.00 95.38 72 HIS A C 1
ATOM 578 O O . HIS A 1 72 ? -3.636 9.725 3.863 1.00 95.38 72 HIS A O 1
ATOM 584 N N . LYS A 1 73 ? -2.858 7.967 2.690 1.00 92.56 73 LYS A N 1
ATOM 585 C CA . LYS A 1 73 ? -3.818 7.001 3.223 1.00 92.56 73 LYS A CA 1
ATOM 586 C C . LYS A 1 73 ? -3.691 6.862 4.744 1.00 92.56 73 LYS A C 1
ATOM 588 O O . LYS A 1 73 ? -4.676 7.051 5.455 1.00 92.56 73 LYS A O 1
ATOM 593 N N . THR A 1 74 ? -2.482 6.612 5.243 1.00 91.62 74 THR A N 1
ATOM 594 C CA . THR A 1 74 ? -2.208 6.411 6.675 1.00 91.62 74 THR A CA 1
ATOM 595 C C . THR A 1 74 ? -2.648 7.619 7.509 1.00 91.62 74 THR A C 1
ATOM 597 O O . THR A 1 74 ? -3.256 7.469 8.571 1.00 91.62 74 THR A O 1
ATOM 600 N N . ARG A 1 75 ? -2.399 8.844 7.025 1.00 91.50 75 ARG A N 1
ATOM 601 C CA . ARG A 1 75 ? -2.860 10.083 7.679 1.00 91.50 75 ARG A CA 1
ATOM 602 C C . ARG A 1 75 ? -4.385 10.153 7.757 1.00 91.50 75 ARG A C 1
ATOM 604 O O . ARG A 1 75 ? -4.925 10.484 8.815 1.00 91.50 75 ARG A O 1
ATOM 611 N N . LYS A 1 76 ? -5.079 9.815 6.665 1.00 89.62 76 LYS A N 1
ATOM 612 C CA . LYS A 1 76 ? -6.549 9.797 6.606 1.00 89.62 76 LYS A CA 1
ATOM 613 C C . LYS A 1 76 ? -7.138 8.774 7.582 1.00 89.62 76 LYS A C 1
ATOM 615 O O . LYS A 1 76 ? -8.070 9.100 8.314 1.00 89.62 76 LYS A O 1
ATOM 620 N N . GLU A 1 77 ? -6.569 7.576 7.638 1.00 88.75 77 GLU A N 1
ATOM 621 C CA . GLU A 1 77 ? -7.017 6.499 8.532 1.00 88.75 77 GLU A CA 1
ATOM 622 C C . GLU A 1 77 ? -6.782 6.826 10.004 1.00 88.75 77 GLU A C 1
ATOM 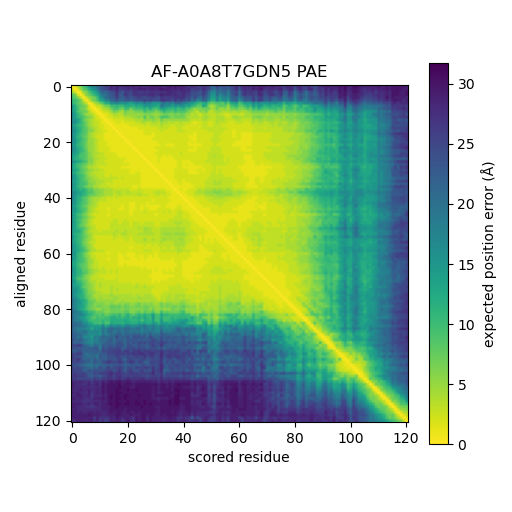624 O O . GLU A 1 77 ? -7.675 6.653 10.832 1.00 88.75 77 GLU A O 1
ATOM 629 N N . ASN A 1 78 ? -5.619 7.387 10.340 1.00 86.94 78 ASN A N 1
ATOM 630 C CA . ASN A 1 78 ? -5.333 7.812 11.707 1.00 86.94 78 ASN A CA 1
ATOM 631 C C . ASN A 1 78 ? -6.297 8.907 12.186 1.00 86.94 78 ASN A C 1
ATOM 633 O O . ASN A 1 78 ? -6.717 8.876 13.344 1.00 86.94 78 ASN A O 1
ATOM 637 N N . LYS A 1 79 ? -6.686 9.845 11.308 1.00 86.25 79 LYS A N 1
ATOM 638 C CA . LYS A 1 79 ? -7.677 10.881 11.640 1.00 86.25 79 LYS A CA 1
ATOM 639 C C . LYS A 1 79 ? -9.043 10.266 11.958 1.00 86.25 79 LYS A C 1
ATOM 641 O O . LYS A 1 79 ? -9.621 10.614 12.987 1.00 86.25 79 LYS A O 1
ATOM 646 N N . LYS A 1 80 ? -9.523 9.336 11.122 1.00 82.44 80 LYS A N 1
ATOM 647 C CA . LYS A 1 80 ? -10.790 8.617 11.349 1.00 82.44 80 LYS A CA 1
ATOM 648 C C . LYS A 1 80 ? -10.776 7.855 12.673 1.00 82.44 80 LYS A C 1
ATOM 650 O O . LYS A 1 80 ? -11.616 8.106 13.533 1.00 82.44 80 LYS A O 1
ATOM 655 N N . ARG A 1 81 ? -9.747 7.033 12.889 1.00 81.00 81 ARG A N 1
ATOM 656 C CA . ARG A 1 81 ? -9.616 6.220 14.103 1.00 81.00 81 ARG A CA 1
ATOM 657 C C . ARG A 1 81 ? -9.548 7.076 15.370 1.00 81.00 81 ARG A C 1
ATOM 659 O O . ARG A 1 81 ? -10.089 6.701 16.402 1.00 81.00 81 ARG A O 1
ATOM 666 N N . ASN A 1 82 ? -8.899 8.242 15.311 1.00 78.50 82 ASN A N 1
ATOM 667 C CA . ASN A 1 82 ? -8.881 9.165 16.446 1.00 78.50 82 ASN A CA 1
ATOM 668 C C . ASN A 1 82 ? -10.273 9.749 16.737 1.00 78.50 82 ASN A C 1
ATOM 670 O O . ASN A 1 82 ? -10.645 9.867 17.898 1.00 78.50 82 ASN A O 1
ATOM 674 N N . SER A 1 83 ? -11.045 10.092 15.701 1.00 75.50 83 SER A N 1
ATOM 675 C CA . SER A 1 83 ? -12.412 10.596 15.885 1.00 75.50 83 SER A CA 1
ATOM 676 C C . SER A 1 83 ? -13.369 9.545 16.458 1.00 75.50 83 SER A C 1
ATOM 678 O O . SER A 1 83 ? -14.172 9.881 17.322 1.00 75.50 83 SER A O 1
ATOM 680 N N . GLU A 1 84 ? -13.250 8.281 16.045 1.00 71.62 84 GLU A N 1
ATOM 681 C CA . GLU A 1 84 ? -14.055 7.166 16.570 1.00 71.62 84 GLU A CA 1
ATOM 682 C C . GLU A 1 84 ? -13.727 6.872 18.038 1.00 71.62 84 GLU A C 1
ATOM 684 O O . GLU A 1 84 ? -14.628 6.831 18.871 1.00 71.62 84 GLU A O 1
ATOM 689 N N . ASN A 1 85 ? -12.437 6.789 18.381 1.00 69.56 85 ASN A N 1
ATOM 690 C CA . ASN A 1 85 ? -11.989 6.582 19.762 1.00 69.56 85 ASN A CA 1
ATOM 691 C C . ASN A 1 85 ? -12.437 7.696 20.721 1.00 69.56 85 ASN A C 1
ATOM 693 O O . ASN A 1 85 ? -12.505 7.469 21.927 1.00 69.56 85 ASN A O 1
ATOM 697 N N . HIS A 1 86 ? -12.648 8.919 20.221 1.00 67.50 86 HIS A N 1
ATOM 698 C CA . HIS A 1 86 ? -13.187 9.997 21.043 1.00 67.50 86 HIS A CA 1
ATOM 699 C C . HIS A 1 86 ? -14.659 9.747 21.366 1.00 67.50 86 HIS A C 1
ATOM 701 O O . HIS A 1 86 ? -14.969 9.697 22.549 1.00 67.50 86 HIS A O 1
ATOM 707 N N . LYS A 1 87 ? -15.486 9.459 20.350 1.00 60.88 87 LYS A N 1
ATOM 708 C CA . LYS A 1 87 ? -16.923 9.164 20.505 1.00 60.88 87 LYS A CA 1
ATOM 709 C C . LYS A 1 87 ? -17.207 8.005 21.458 1.00 60.88 87 LYS A C 1
ATOM 711 O O . LYS A 1 87 ? -18.155 8.049 22.229 1.00 60.88 87 LYS A O 1
ATOM 716 N N . GLU A 1 88 ? -16.397 6.949 21.394 1.00 60.69 88 GLU A N 1
ATOM 717 C CA . GLU A 1 88 ? -16.546 5.789 22.281 1.00 60.69 88 GLU A CA 1
ATOM 718 C C . GLU A 1 88 ? -16.317 6.160 23.756 1.00 60.69 88 GLU A C 1
ATOM 720 O O . GLU A 1 88 ? -16.956 5.607 24.648 1.00 60.69 88 GLU A O 1
ATOM 725 N N . LYS A 1 89 ? -15.422 7.118 24.024 1.00 60.31 89 LYS A N 1
ATOM 726 C CA . LYS A 1 89 ? -15.082 7.554 25.386 1.00 60.31 89 LYS A CA 1
ATOM 727 C C . LYS A 1 89 ? -16.047 8.587 25.954 1.00 60.31 89 LYS A C 1
ATOM 729 O O . LYS A 1 89 ? -16.074 8.756 27.170 1.00 60.31 89 LYS A O 1
ATOM 734 N N . ASP A 1 90 ? -16.828 9.263 25.116 1.00 65.25 90 ASP A N 1
ATOM 735 C CA . ASP A 1 90 ? -17.847 10.219 25.537 1.00 65.25 90 ASP A CA 1
ATOM 736 C C . ASP A 1 90 ? -19.230 9.946 24.916 1.00 65.25 90 ASP A C 1
ATOM 738 O O . ASP A 1 90 ? -19.769 10.804 24.219 1.00 65.25 90 ASP A O 1
ATOM 742 N N . PRO A 1 91 ? -19.899 8.820 25.250 1.00 60.94 91 PRO A N 1
ATOM 743 C CA . PRO A 1 91 ? -21.227 8.497 24.708 1.00 60.94 91 PRO A CA 1
ATOM 744 C C . PRO A 1 91 ? -22.282 9.601 24.912 1.00 60.94 91 PRO A C 1
ATOM 746 O O . PRO A 1 91 ? -23.230 9.701 24.140 1.00 60.94 91 PRO A O 1
ATOM 749 N N . PHE A 1 92 ? -22.101 10.440 25.941 1.00 67.62 92 PHE A N 1
ATOM 750 C CA . PHE A 1 92 ? -22.946 11.593 26.275 1.00 67.62 92 PHE A CA 1
ATOM 751 C C . PHE A 1 92 ? -22.338 12.964 25.894 1.00 67.62 92 PHE A C 1
ATOM 753 O O . PHE A 1 92 ? -22.964 13.990 26.141 1.00 67.62 92 PHE A O 1
ATOM 760 N N . GLY A 1 93 ? -21.115 13.027 25.349 1.00 62.66 93 GLY A N 1
ATOM 761 C CA . GLY A 1 93 ? -20.448 14.284 24.959 1.00 62.66 93 GLY A CA 1
ATOM 762 C C . GLY A 1 93 ? -19.973 15.180 26.117 1.00 62.66 93 GLY A C 1
ATOM 763 O O . GLY A 1 93 ? -19.622 16.338 25.906 1.00 62.66 93 GLY A O 1
ATOM 764 N N . ILE A 1 94 ? -19.950 14.670 27.352 1.00 59.62 94 ILE A N 1
ATOM 765 C CA . ILE A 1 94 ? -19.657 15.470 28.559 1.00 59.62 94 ILE A CA 1
ATOM 766 C C . ILE A 1 94 ? -18.147 15.719 28.739 1.00 59.62 94 ILE A C 1
ATOM 768 O O . ILE A 1 94 ? -17.748 16.708 29.343 1.00 59.62 94 ILE A O 1
ATOM 772 N N . TYR A 1 95 ? -17.291 14.844 28.203 1.00 59.81 95 TYR A N 1
ATOM 773 C CA . TYR A 1 95 ? -15.848 14.840 28.485 1.00 59.81 95 TYR A CA 1
ATOM 774 C C . TYR A 1 95 ? -15.040 15.878 27.688 1.00 59.81 95 TYR A C 1
ATOM 776 O O . TYR A 1 95 ? -13.859 16.079 27.954 1.00 59.81 95 TYR A O 1
ATOM 784 N N . ARG A 1 96 ? -15.642 16.522 26.683 1.00 60.59 96 ARG A N 1
ATOM 785 C CA . ARG A 1 96 ? -15.012 17.591 25.895 1.00 60.59 96 ARG A CA 1
ATOM 786 C C . ARG A 1 96 ? -15.904 18.814 25.808 1.00 60.59 96 ARG A C 1
ATOM 788 O O . ARG A 1 96 ? -16.311 19.230 24.726 1.00 60.59 96 ARG A O 1
ATOM 795 N N . ASN A 1 97 ? -16.190 19.399 26.962 1.00 62.47 97 ASN A N 1
ATOM 796 C CA . ASN A 1 97 ? -16.741 20.741 27.033 1.00 62.47 97 ASN A CA 1
ATOM 797 C C . ASN A 1 97 ? -15.728 21.692 27.708 1.00 62.47 97 ASN A C 1
ATOM 799 O O . ASN A 1 97 ? -14.828 21.243 28.424 1.00 62.47 97 ASN A O 1
ATOM 803 N N . PRO A 1 98 ? -15.853 23.012 27.489 1.00 62.91 98 PRO A N 1
ATOM 804 C CA . PRO A 1 98 ? -14.958 23.996 28.102 1.00 62.91 98 PRO A CA 1
ATOM 805 C C . PRO A 1 98 ? -14.913 23.917 29.637 1.00 62.91 98 PRO A C 1
ATOM 807 O O . PRO A 1 98 ? -13.897 24.254 30.240 1.00 62.91 98 PRO A O 1
ATOM 810 N N . LEU A 1 99 ? -15.991 23.435 30.267 1.00 58.62 99 LEU A N 1
ATOM 811 C CA . LEU A 1 99 ? -16.096 23.268 31.715 1.00 58.62 99 LEU A CA 1
ATOM 812 C C . LEU A 1 99 ? -15.154 22.151 32.207 1.00 58.62 99 LEU A C 1
ATOM 814 O O . LEU A 1 99 ? -14.335 22.379 33.090 1.00 58.62 99 LEU A O 1
ATOM 818 N N . SER A 1 100 ? -15.193 20.961 31.6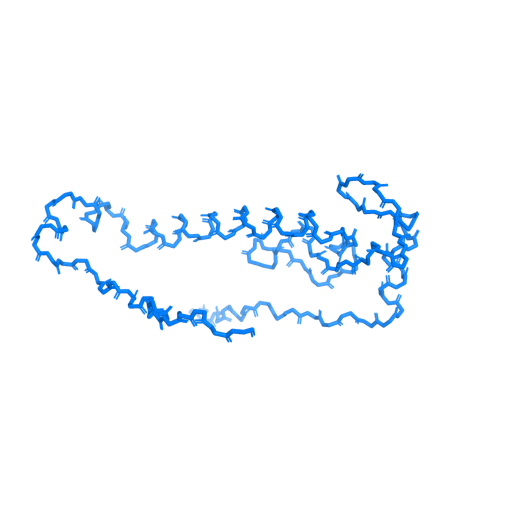02 1.00 66.38 100 SER A N 1
ATOM 819 C CA . SER A 1 100 ? -14.374 19.807 31.998 1.00 66.38 100 SER A CA 1
ATOM 820 C C . SER A 1 100 ? -12.872 20.042 31.820 1.00 66.38 100 SER A C 1
ATOM 822 O O . SER A 1 100 ? -12.074 19.515 32.598 1.00 66.38 100 SER A O 1
ATOM 824 N N . ASP A 1 101 ? -12.488 20.854 30.830 1.00 66.31 101 ASP A N 1
ATOM 825 C CA . ASP A 1 101 ? -11.098 21.270 30.615 1.00 66.31 101 ASP A CA 1
ATOM 826 C C . ASP A 1 101 ? -10.639 22.298 31.662 1.00 66.31 101 ASP A C 1
ATOM 828 O O . ASP A 1 101 ? -9.521 22.190 32.169 1.00 66.31 101 ASP A O 1
ATOM 832 N N . ALA A 1 102 ? -11.502 23.249 32.041 1.00 64.50 102 ALA A N 1
ATOM 833 C CA . ALA A 1 102 ? -11.215 24.224 33.096 1.00 64.50 102 ALA A CA 1
ATOM 834 C C . ALA A 1 102 ? -11.059 23.566 34.480 1.00 64.50 102 ALA A C 1
ATOM 836 O O . ALA A 1 102 ? -10.192 23.967 35.254 1.00 64.50 102 ALA A O 1
ATOM 837 N N . TYR A 1 103 ? -11.847 22.524 34.768 1.00 66.62 103 TYR A N 1
ATOM 838 C CA . TYR A 1 103 ? -11.769 21.760 36.020 1.00 66.62 103 TYR A CA 1
ATOM 839 C C . TYR A 1 103 ? -10.724 20.628 36.005 1.00 66.62 103 TYR A C 1
ATOM 841 O O . TYR A 1 103 ? -10.583 19.919 36.999 1.00 66.62 103 TYR A O 1
ATOM 849 N N . GLY A 1 104 ? -9.978 20.436 34.909 1.00 60.34 104 GLY A N 1
ATOM 850 C CA . GLY A 1 104 ? -8.884 19.456 34.848 1.00 60.34 104 GLY A CA 1
ATOM 851 C C . GLY A 1 104 ? -9.325 17.989 34.930 1.00 60.34 104 GLY A C 1
ATOM 852 O O . GLY A 1 104 ? -8.536 17.127 35.311 1.00 60.34 104 GLY A O 1
ATOM 853 N N . ILE A 1 105 ? -10.575 17.695 34.566 1.00 66.38 105 ILE A N 1
ATOM 854 C CA . ILE A 1 105 ? -11.167 16.347 34.626 1.00 66.38 105 ILE A CA 1
ATOM 855 C C . ILE A 1 105 ? -10.682 15.484 33.437 1.00 66.38 105 ILE A C 1
ATOM 857 O O . ILE A 1 105 ? -10.735 14.250 33.476 1.00 66.38 105 ILE A O 1
ATOM 861 N N . THR A 1 106 ? -10.163 16.111 32.372 1.00 60.12 106 THR A N 1
ATOM 862 C CA . THR A 1 106 ? -9.669 15.419 31.174 1.00 60.12 106 THR A CA 1
ATOM 863 C C . THR A 1 106 ? -8.228 14.903 31.341 1.00 60.12 106 THR A C 1
ATOM 865 O O . THR A 1 106 ? -7.301 15.615 31.725 1.00 60.12 106 THR A O 1
ATOM 868 N N . GLY A 1 107 ? -8.026 13.609 31.075 1.00 50.94 107 GLY A N 1
ATOM 869 C CA . GLY A 1 107 ? -6.810 12.860 31.395 1.00 50.94 107 GLY A CA 1
ATOM 870 C C . GLY A 1 107 ? -5.587 13.225 30.545 1.00 50.94 107 GLY A C 1
ATOM 871 O O . GLY A 1 107 ? -5.585 13.058 29.327 1.00 50.94 107 GLY A O 1
ATOM 872 N N . SER A 1 108 ? -4.531 13.652 31.244 1.00 46.28 108 SER A N 1
ATOM 873 C CA . SER A 1 108 ? -3.106 13.723 30.884 1.00 46.28 108 SER A CA 1
ATOM 874 C C . SER A 1 108 ? -2.735 14.108 29.446 1.00 46.28 108 SER A C 1
ATOM 876 O O . SER A 1 108 ? -2.675 13.284 28.529 1.00 46.28 108 SER A O 1
ATOM 878 N N . LYS A 1 109 ? -2.241 15.346 29.304 1.00 46.59 109 LYS A N 1
ATOM 879 C CA . LYS A 1 109 ? -1.276 15.723 28.262 1.00 46.59 109 LYS A CA 1
ATOM 880 C C . LYS A 1 109 ? -0.143 14.685 28.248 1.00 46.59 109 LYS A C 1
ATOM 882 O O . LYS A 1 109 ? 0.677 14.648 29.162 1.00 46.59 109 LYS A O 1
ATOM 887 N N . LYS A 1 110 ? -0.063 13.841 27.213 1.00 40.19 110 LYS A N 1
ATOM 888 C CA . LYS A 1 110 ? 1.172 13.093 26.948 1.00 40.19 110 LYS A CA 1
ATOM 889 C C . LYS A 1 11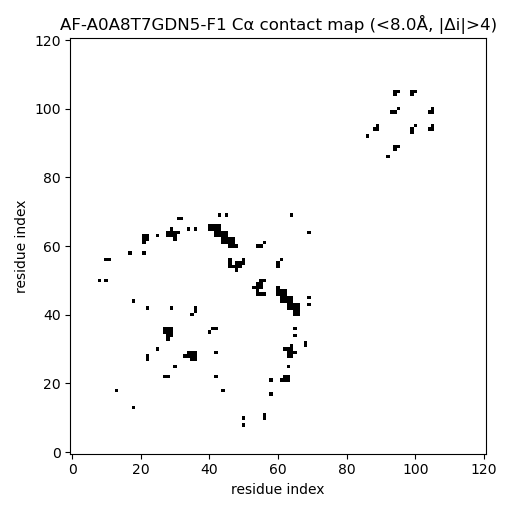0 ? 2.262 14.127 26.686 1.00 40.19 110 LYS A C 1
ATOM 891 O O . LYS A 1 110 ? 2.211 14.835 25.683 1.00 40.19 110 LYS A O 1
ATOM 896 N N . ASN A 1 111 ? 3.221 14.213 27.603 1.00 37.66 111 ASN A N 1
ATOM 897 C CA . ASN A 1 111 ? 4.449 14.977 27.438 1.00 37.66 111 ASN A CA 1
ATOM 898 C C . ASN A 1 111 ? 5.138 14.534 26.140 1.00 37.66 111 ASN A C 1
ATOM 900 O O . ASN A 1 111 ? 5.816 13.506 26.098 1.00 37.66 111 ASN A O 1
ATOM 904 N N . ARG A 1 112 ? 4.983 15.305 25.060 1.00 42.34 112 ARG A N 1
ATOM 905 C CA . ARG A 1 112 ? 5.920 15.235 23.943 1.00 42.34 112 ARG A CA 1
ATOM 906 C C . ARG A 1 112 ? 7.170 15.940 24.448 1.00 42.34 112 ARG A C 1
ATOM 908 O O . ARG A 1 112 ? 7.191 17.166 24.460 1.00 42.34 112 ARG A O 1
ATOM 915 N N . LYS A 1 113 ? 8.168 15.179 24.920 1.00 39.34 113 LYS A N 1
ATOM 916 C CA . LYS A 1 113 ? 9.507 15.722 25.187 1.00 39.34 113 LYS A CA 1
ATOM 917 C C . LYS A 1 113 ? 9.914 16.515 23.942 1.00 39.34 113 LYS A C 1
ATOM 919 O O . LYS A 1 113 ? 10.133 15.925 22.883 1.00 39.34 113 LYS A O 1
ATOM 924 N N . LYS A 1 114 ? 9.929 17.846 24.041 1.00 39.50 114 LYS A N 1
ATOM 925 C CA . LYS A 1 114 ? 10.692 18.675 23.116 1.00 39.50 114 LYS A CA 1
ATOM 926 C C . LYS A 1 114 ? 12.140 18.264 23.362 1.00 39.50 114 LYS A C 1
ATOM 928 O O . LYS A 1 114 ? 12.617 18.347 24.488 1.00 39.50 114 LYS A O 1
ATOM 933 N N . LYS A 1 115 ? 12.791 17.678 22.359 1.00 43.22 115 LYS A N 1
ATOM 934 C CA . LYS A 1 115 ? 14.249 17.674 22.353 1.00 43.22 115 LYS A CA 1
ATOM 935 C C . LYS A 1 115 ? 14.635 19.090 21.957 1.00 43.22 115 LYS A C 1
ATOM 937 O O . LYS A 1 115 ? 14.554 19.440 20.784 1.00 43.22 115 LYS A O 1
ATOM 942 N N . ASP A 1 116 ? 14.928 19.891 22.965 1.00 44.44 116 ASP A N 1
ATOM 943 C CA . ASP A 1 116 ? 15.716 21.103 22.816 1.00 44.44 116 ASP A CA 1
ATOM 944 C C . ASP A 1 116 ? 17.177 20.670 22.577 1.00 44.44 116 ASP A C 1
ATOM 946 O O . ASP A 1 116 ? 17.608 19.649 23.121 1.00 44.44 116 ASP A O 1
ATOM 950 N N . GLY A 1 117 ? 17.924 21.405 21.749 1.00 37.09 117 GLY A N 1
ATOM 951 C CA . GLY A 1 117 ? 19.356 21.163 21.507 1.00 37.09 117 GLY A CA 1
ATOM 952 C C . GLY A 1 117 ? 19.713 21.144 20.018 1.00 37.09 117 GLY A C 1
ATOM 953 O O . GLY A 1 117 ? 19.609 20.095 19.398 1.00 37.09 117 GLY A O 1
ATOM 954 N N . ILE A 1 118 ? 19.893 22.297 19.364 1.00 46.34 118 ILE A N 1
ATOM 955 C CA . ILE A 1 118 ? 21.165 23.047 19.233 1.00 46.34 118 ILE A CA 1
ATOM 956 C C . ILE A 1 118 ? 22.080 22.431 18.158 1.00 46.34 118 ILE A C 1
ATOM 958 O O . ILE A 1 118 ? 22.546 21.304 18.275 1.00 46.34 118 ILE A O 1
ATOM 962 N N . SER A 1 119 ? 22.320 23.217 17.108 1.00 37.88 119 SER A N 1
ATOM 963 C CA . SER A 1 119 ? 23.320 23.023 16.055 1.00 37.88 119 SER A CA 1
ATOM 964 C C . SER A 1 119 ? 24.747 23.096 16.597 1.00 37.88 119 SER A C 1
ATOM 966 O O . SER A 1 119 ? 25.036 24.047 17.314 1.00 37.88 119 SER A O 1
ATOM 968 N N . PHE A 1 120 ? 25.637 22.200 16.160 1.00 35.47 120 PHE A N 1
ATOM 969 C CA . PHE A 1 120 ? 27.081 22.444 16.034 1.00 35.47 120 PHE A CA 1
ATOM 970 C C . PHE A 1 120 ? 27.664 21.492 14.966 1.00 35.47 120 PHE A C 1
ATOM 972 O O . PHE A 1 120 ? 27.606 20.282 15.158 1.00 35.47 120 PHE A O 1
ATOM 979 N N . TRP A 1 121 ? 28.194 22.111 13.897 1.00 43.75 121 TRP A N 1
ATOM 980 C C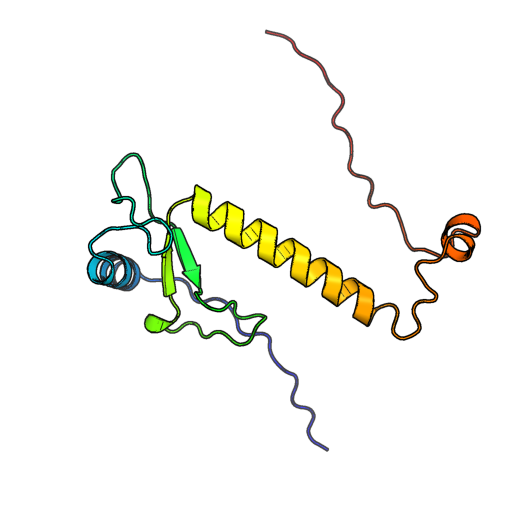A . TRP A 1 121 ? 28.968 21.620 12.733 1.00 43.75 121 TRP A CA 1
ATOM 981 C C . TRP A 1 121 ? 28.344 20.579 11.793 1.00 43.75 121 TRP A C 1
ATOM 983 O O . TRP A 1 121 ? 28.139 19.415 12.191 1.00 43.75 121 TRP A O 1
#

Foldseek 3Di:
DDPPPPDQDDADDDDPVLVVVQCVVLVCAAPPPRHHDDPVWDWDKDFCQDSVRVTDNDSVRIHTHTPVVVVVVVVVVVVVVVVVVVCVVCVPVPCDDPVNVVVVVHDDDPPPPDPDDDDDD

Radius of gyration: 20.98 Å; Cα contacts (8 Å, |Δi|>4): 101; chains: 1; bounding box: 53×42×51 Å

Sequence (121 aa):
MSFFGSDKPKRKQLSAHDKMTIIARQDYKCALCEIKFSTRIRPHYDHRRPLSEGGTNDLDNMRAICANCHDHKTRKENKKRNSENHKEKDPFGIYRNPLSDAYGITGSKKNRKKKDGISFW

Mean predicted aligned error: 12.16 Å

Solvent-accessible surface area (backbone atoms only — not comparable to full-atom values): 7760 Å² total; per-residue (Å²): 140,81,87,73,78,79,75,76,83,77,84,73,84,77,51,73,66,56,53,50,54,43,30,57,78,42,75,42,20,19,78,82,76,61,51,67,56,45,98,89,42,56,76,42,82,43,55,77,45,47,61,92,79,73,31,63,85,48,74,86,33,44,40,31,26,39,63,69,60,49,52,55,50,52,54,55,50,52,52,51,55,52,55,52,59,48,50,74,75,26,84,82,56,64,70,78,38,76,64,34,60,75,71,62,74,57,85,71,84,78,81,74,77,75,83,79,82,83,91,81,136

Nearest PDB structures (foldseek):
  4h9d-assembly1_C  TM=8.264E-01  e=2.529E-02  Geobacter metallireducens GS-15
  6ghc-assembly1_A  TM=6.198E-01  e=8.342E-03  Escherichia coli K-12
  4h9d-assembly1_B  TM=7.798E-01  e=6.729E-02  Geobacter metallireducens GS-15
  4h9d-assembly1_A  TM=6.246E-01  e=1.501E-02  Geobacter metallireducens GS-15
  4zt0-assembly2_C  TM=8.199E-01  e=5.325E+00  Streptococcus pyogenes

pLDDT: mean 79.24, std 20.66, range [35.47, 98.44]

Secondary structure (DSSP, 8-state):
------PPPPPPPPPHHHHHHHHHHTTTB-TTT-PBP-SSS--EEEESS-GGGT--SSGGGEEEE-HHHHHHHHHHHHHHHHHHHHHHH-TTSGGGSHHHHHTT-S---------------